Protein AF-A0A7S2NC82-F1 (afdb_monomer_lite)

Sequence (179 aa):
MFLVLAGSVVVGLQHSTEKPPLLTRGSTFGEFAFFGHSISRRATLRAAQHVVVIAIPKSLGQSALEESPEDEDEELQACPRDGADDPMWPFLKDAPGISPVLLQMMAPRIQCKYADMAVKELPEDAIVMLVEGEALLLDDNDEELCVLVVGECWNAEVAIGMPPKPRARLPPPAGWARP

Foldseek 3Di:
DKAWLAAKKFKAFPPDPDRTDIDGHQEDPDVCVLVVVDPDDRIDIDGPDDTFMDDDDSVLLVVLCVVPVVCVVVQVPDPPPPDDDFQFAPSNPVHDDCVRVSVVSSDDDDDDDQQDQDWDWDPQLDKDADGDDKFFKAAPVRHTPDIHDHNDIAQCVSSVVDGGDHTIITDRHDDPPPD

Radius of gyration: 19.13 Å; chains: 1; bounding box: 48×30×55 Å

Secondary structure (DSSP, 8-state):
-EEEEES-EEEEETT--SPPPEE-TT-EE-HHHHTTS-SS--EEEEESSS-EEEE--HHHHHHHHHH-HHHHHHHHH-----S--PPPPGGGTT--TTHHHHHHHHS------TT-----BPPTT--EE--SSEEEEE-TTS-EEEEEETT-EESGGGGGTPPPPSP-BPPP-------

InterPro domains:
  IPR000595 Cyclic nucleotide-binding domain [PS50042] (1-58)
  IPR014710 RmlC-like jelly roll fold [G3DSA:2.60.120.10] (1-80)
  IPR018490 Cyclic nucleotide-binding domain superfamily [SSF51206] (1-72)

Organism: NCBI:txid1333877

pLDDT: mean 78.75, std 13.58, range [42.25, 94.94]

Structure (mmCIF, N/CA/C/O backbone):
data_AF-A0A7S2NC82-F1
#
_entry.id   AF-A0A7S2NC82-F1
#
loop_
_atom_site.group_PDB
_atom_site.id
_atom_site.type_symbol
_atom_site.label_atom_id
_atom_site.label_alt_id
_atom_site.label_comp_id
_atom_site.label_asym_id
_atom_site.label_entity_id
_atom_site.label_seq_id
_atom_site.pdbx_PDB_ins_code
_atom_site.Cartn_x
_atom_site.Cartn_y
_atom_site.Cartn_z
_atom_site.occupancy
_atom_site.B_iso_or_equiv
_atom_site.auth_seq_id
_atom_site.auth_comp_id
_atom_site.auth_asym_id
_atom_site.auth_atom_id
_atom_site.pdbx_PDB_model_num
ATOM 1 N N . MET A 1 1 ? 11.615 2.613 -5.865 1.00 89.44 1 MET A N 1
ATOM 2 C CA . MET A 1 1 ? 11.195 1.255 -6.261 1.00 89.44 1 MET A CA 1
ATOM 3 C C . MET A 1 1 ? 9.764 1.318 -6.774 1.00 89.44 1 MET A C 1
ATOM 5 O O . MET A 1 1 ? 9.049 2.240 -6.402 1.00 89.44 1 MET A O 1
ATOM 9 N N . PHE A 1 2 ? 9.356 0.393 -7.635 1.00 90.19 2 PHE A N 1
ATOM 10 C CA . PHE A 1 2 ? 7.962 0.220 -8.035 1.00 90.19 2 PHE A CA 1
ATOM 11 C C . PHE A 1 2 ? 7.485 -1.167 -7.622 1.00 90.19 2 PHE A C 1
ATOM 13 O O . PHE A 1 2 ? 8.237 -2.125 -7.781 1.00 90.19 2 PHE A O 1
ATOM 20 N N . LEU A 1 3 ? 6.249 -1.265 -7.144 1.00 88.31 3 LEU A N 1
ATOM 21 C CA . LEU A 1 3 ? 5.531 -2.521 -6.943 1.00 88.31 3 LEU A CA 1
ATOM 22 C C . LEU A 1 3 ? 4.314 -2.543 -7.867 1.00 88.31 3 LEU A C 1
ATOM 24 O O . LEU A 1 3 ? 3.533 -1.593 -7.875 1.00 88.31 3 LEU A O 1
ATOM 28 N N . VAL A 1 4 ? 4.131 -3.624 -8.620 1.00 86.81 4 VAL A N 1
ATOM 29 C CA . VAL A 1 4 ? 2.959 -3.813 -9.481 1.00 86.81 4 VAL A CA 1
ATOM 30 C C . VAL A 1 4 ? 1.789 -4.349 -8.659 1.00 86.81 4 VAL A C 1
ATOM 32 O O . VAL A 1 4 ? 1.855 -5.456 -8.133 1.00 86.81 4 VAL A O 1
ATOM 35 N N . LEU A 1 5 ? 0.693 -3.598 -8.585 1.00 81.50 5 LEU A N 1
ATOM 36 C CA . LEU A 1 5 ? -0.525 -4.012 -7.881 1.00 81.50 5 LEU A CA 1
ATOM 37 C C . LEU A 1 5 ? -1.562 -4.645 -8.809 1.00 81.50 5 LEU A C 1
ATOM 39 O O . LEU A 1 5 ? -2.242 -5.594 -8.427 1.00 81.50 5 LEU A O 1
ATOM 43 N N . ALA A 1 6 ? -1.665 -4.147 -10.039 1.00 84.81 6 ALA A N 1
ATOM 44 C CA . ALA A 1 6 ? -2.572 -4.674 -11.052 1.00 84.81 6 ALA A CA 1
ATOM 45 C C . ALA A 1 6 ? -1.991 -4.481 -12.456 1.00 84.81 6 ALA A C 1
ATOM 47 O O . ALA A 1 6 ? -1.224 -3.550 -12.690 1.00 84.81 6 ALA A O 1
ATOM 48 N N . GLY A 1 7 ? -2.382 -5.342 -13.397 1.00 89.88 7 GLY A N 1
ATOM 49 C CA . GLY A 1 7 ? -1.892 -5.314 -14.775 1.00 89.88 7 GLY A CA 1
ATOM 50 C C . GLY A 1 7 ? -0.524 -5.976 -14.947 1.00 89.88 7 GLY A C 1
ATOM 51 O O . GLY A 1 7 ? -0.128 -6.856 -14.180 1.00 89.88 7 GLY A O 1
ATOM 52 N N . SER A 1 8 ? 0.194 -5.580 -15.999 1.00 91.81 8 SER A N 1
ATOM 53 C CA . SER A 1 8 ? 1.522 -6.120 -16.299 1.00 91.81 8 SER A CA 1
ATOM 54 C C . SER A 1 8 ? 2.429 -5.093 -16.964 1.00 91.81 8 SER A C 1
ATOM 56 O O . SER A 1 8 ? 1.983 -4.253 -17.754 1.00 91.81 8 SER A O 1
ATOM 58 N N . VAL A 1 9 ? 3.723 -5.203 -16.684 1.00 94.19 9 VAL A N 1
ATOM 59 C CA . VAL A 1 9 ? 4.756 -4.270 -17.132 1.00 94.19 9 VAL A CA 1
ATOM 60 C C . VAL A 1 9 ? 5.875 -5.041 -17.811 1.00 94.19 9 VAL A C 1
ATOM 62 O O . VAL A 1 9 ? 6.284 -6.097 -17.348 1.00 94.19 9 VAL A O 1
ATOM 65 N N . VAL A 1 10 ? 6.381 -4.518 -18.917 1.00 94.94 10 VAL A N 1
ATOM 66 C CA . VAL A 1 10 ? 7.514 -5.079 -19.649 1.00 94.94 10 VAL A CA 1
ATOM 67 C C . VAL A 1 10 ? 8.777 -4.313 -19.273 1.00 94.94 10 VAL A C 1
ATOM 69 O O . VAL A 1 10 ? 8.789 -3.078 -19.281 1.00 94.94 10 VAL A O 1
ATOM 72 N N . VAL A 1 11 ? 9.852 -5.035 -18.965 1.00 92.44 11 VAL A N 1
ATOM 73 C CA . VAL A 1 11 ? 11.150 -4.445 -18.618 1.00 92.44 11 VAL A CA 1
ATOM 74 C C . VAL A 1 11 ? 12.032 -4.380 -19.860 1.00 92.44 11 VAL A C 1
ATOM 76 O O . VAL A 1 11 ? 12.564 -5.384 -20.323 1.00 92.44 11 VAL A O 1
ATOM 79 N N . GLY A 1 12 ? 12.220 -3.184 -20.407 1.00 88.19 12 GLY A N 1
ATOM 80 C CA . GLY A 1 12 ? 13.169 -2.952 -21.491 1.00 88.19 12 GLY A CA 1
ATOM 81 C C . GLY A 1 12 ? 14.583 -2.752 -20.953 1.00 88.19 12 GLY A C 1
ATOM 82 O O . GLY A 1 12 ? 14.859 -1.722 -20.335 1.00 88.19 12 GLY A O 1
ATOM 83 N N . LEU A 1 13 ? 15.487 -3.695 -21.213 1.00 86.31 13 LEU A N 1
ATOM 84 C CA . LEU A 1 13 ? 16.923 -3.513 -20.989 1.00 86.31 13 LEU A CA 1
ATOM 85 C C . LEU A 1 13 ? 17.526 -2.723 -22.154 1.00 86.31 13 LEU A C 1
ATOM 87 O O . LEU A 1 13 ? 17.257 -3.022 -23.319 1.00 86.31 13 LEU A O 1
ATOM 91 N N . GLN A 1 14 ? 18.342 -1.709 -21.857 1.00 79.06 14 GLN A N 1
ATOM 92 C CA . GLN A 1 14 ? 19.075 -1.005 -22.911 1.00 79.06 14 GLN A CA 1
ATOM 93 C C . GLN A 1 14 ? 20.031 -1.993 -23.596 1.00 79.06 14 GLN A C 1
ATOM 95 O O . GLN A 1 14 ? 20.844 -2.627 -22.931 1.00 79.06 14 GLN A O 1
ATOM 100 N N . HIS A 1 15 ? 19.921 -2.110 -24.922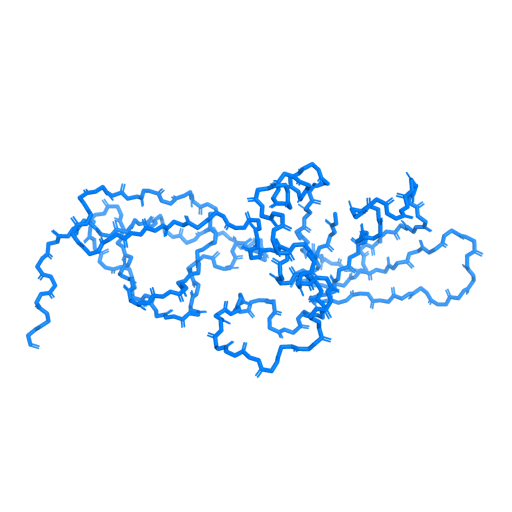 1.00 84.44 15 HIS A N 1
ATOM 101 C CA . HIS A 1 15 ? 20.771 -2.943 -25.787 1.00 84.44 15 HIS A CA 1
ATOM 102 C C . HIS A 1 15 ? 20.585 -4.469 -25.713 1.00 84.44 15 HIS A C 1
ATOM 104 O O . HIS A 1 15 ? 21.370 -5.182 -26.332 1.00 84.44 15 HIS A O 1
ATOM 110 N N . SER A 1 16 ? 19.551 -4.988 -25.039 1.00 85.38 16 SER A N 1
ATOM 111 C CA . SER A 1 16 ? 19.236 -6.423 -25.123 1.00 85.38 16 SER A CA 1
ATOM 112 C C . SER A 1 16 ? 18.309 -6.725 -26.303 1.00 85.38 16 SER A C 1
ATOM 114 O O . SER A 1 16 ? 17.339 -6.005 -26.541 1.00 85.38 16 SER A O 1
ATOM 116 N N . THR A 1 17 ? 18.604 -7.798 -27.036 1.00 86.94 17 THR A N 1
ATOM 117 C CA . THR A 1 17 ? 17.718 -8.385 -28.057 1.00 86.94 17 THR A CA 1
ATOM 118 C C . THR A 1 17 ? 16.843 -9.503 -27.495 1.00 86.94 17 THR A C 1
ATO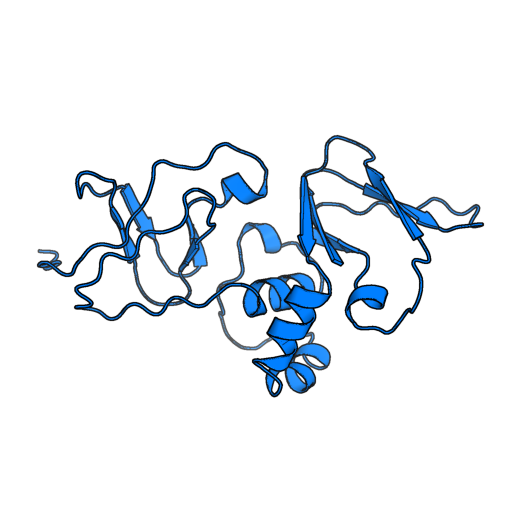M 120 O O . THR A 1 17 ? 16.005 -10.052 -28.211 1.00 86.94 17 THR A O 1
ATOM 123 N N . GLU A 1 18 ? 17.033 -9.860 -26.225 1.00 90.75 18 GLU A N 1
ATOM 124 C CA . GLU A 1 18 ? 16.256 -10.903 -25.573 1.00 90.75 18 GLU A CA 1
ATOM 125 C C . GLU A 1 18 ? 14.812 -10.454 -25.355 1.00 90.75 18 GLU A C 1
ATOM 127 O O . GLU A 1 18 ? 14.504 -9.262 -25.249 1.00 90.75 18 GLU A O 1
ATOM 132 N N . LYS A 1 19 ? 13.906 -11.434 -25.272 1.00 89.56 19 LYS A N 1
ATOM 133 C CA . LYS A 1 19 ? 12.507 -11.161 -24.953 1.00 89.56 19 LYS A CA 1
ATOM 134 C C . LYS A 1 19 ? 12.457 -10.466 -23.585 1.00 89.56 19 LYS A C 1
ATOM 136 O O . LYS A 1 19 ? 12.893 -11.065 -22.602 1.00 89.56 19 LYS A O 1
ATOM 141 N N . PRO A 1 20 ? 11.921 -9.239 -23.499 1.00 90.50 20 PRO A N 1
ATOM 142 C CA . PRO A 1 20 ? 11.931 -8.500 -22.251 1.00 90.50 20 PRO A CA 1
ATOM 143 C C . PRO A 1 20 ? 11.073 -9.223 -21.203 1.00 90.50 20 PRO A C 1
ATOM 145 O O . PRO A 1 20 ? 9.996 -9.730 -21.548 1.00 90.50 20 PRO A O 1
ATOM 148 N N . PRO A 1 21 ? 11.517 -9.284 -19.935 1.00 92.44 21 PRO A N 1
ATOM 149 C CA . PRO A 1 21 ? 10.744 -9.936 -18.895 1.00 92.44 21 PRO A CA 1
ATOM 150 C C . PRO A 1 21 ? 9.423 -9.198 -18.669 1.00 92.44 21 PRO A C 1
ATOM 152 O O . PRO A 1 21 ? 9.350 -7.965 -18.740 1.00 92.44 21 PRO A O 1
ATOM 155 N N . LEU A 1 22 ? 8.375 -9.980 -18.414 1.00 93.38 22 LEU A N 1
ATOM 156 C CA . LEU A 1 22 ? 7.049 -9.497 -18.055 1.00 93.38 22 LEU A CA 1
ATOM 157 C C . LEU A 1 22 ? 6.904 -9.578 -16.537 1.00 93.38 22 LEU A C 1
ATOM 159 O O . LEU A 1 22 ? 6.969 -10.660 -15.963 1.00 93.38 22 LEU A O 1
ATOM 163 N N . LEU A 1 23 ? 6.693 -8.430 -15.912 1.00 93.12 23 LEU A N 1
ATOM 164 C CA . LEU A 1 23 ? 6.370 -8.302 -14.502 1.00 93.12 23 LEU A CA 1
ATOM 165 C C . LEU A 1 23 ? 4.852 -8.243 -14.345 1.00 93.12 23 LEU A C 1
ATOM 167 O O . LEU A 1 23 ? 4.167 -7.519 -15.076 1.00 93.12 23 LEU A O 1
ATOM 171 N N . THR A 1 24 ? 4.329 -9.002 -13.394 1.00 90.88 24 THR A N 1
ATOM 172 C CA . THR A 1 24 ? 2.896 -9.093 -13.081 1.00 90.88 24 THR A CA 1
ATOM 173 C C . THR A 1 24 ? 2.628 -8.582 -11.671 1.00 90.88 24 THR A C 1
ATOM 175 O O . THR A 1 24 ? 3.546 -8.132 -10.987 1.00 90.88 24 THR A O 1
ATOM 178 N N . ARG A 1 25 ? 1.370 -8.644 -11.221 1.00 85.75 25 ARG A N 1
ATOM 179 C CA . ARG A 1 25 ? 0.989 -8.336 -9.836 1.00 85.75 25 ARG A CA 1
ATOM 180 C C . ARG A 1 25 ? 1.959 -8.968 -8.830 1.00 85.75 25 ARG A C 1
ATOM 182 O O . ARG A 1 25 ? 2.344 -10.123 -8.985 1.00 85.75 25 ARG A O 1
ATOM 189 N N . GLY A 1 26 ? 2.358 -8.177 -7.840 1.00 81.12 26 GLY A N 1
ATOM 190 C CA . GLY A 1 26 ? 3.315 -8.539 -6.803 1.00 81.12 26 GLY A CA 1
ATOM 191 C C . GLY A 1 26 ? 4.782 -8.338 -7.190 1.00 81.12 26 GLY A C 1
ATOM 192 O O . GLY A 1 26 ? 5.632 -8.237 -6.314 1.00 81.12 26 GLY A O 1
ATOM 193 N N . SER A 1 27 ? 5.104 -8.231 -8.482 1.00 88.38 27 SER A N 1
ATOM 194 C CA . SER A 1 27 ? 6.487 -8.015 -8.918 1.00 88.38 27 SER A CA 1
ATOM 195 C C . SER A 1 27 ? 6.982 -6.619 -8.544 1.00 88.38 27 SER A C 1
ATOM 197 O O . SER A 1 27 ? 6.257 -5.630 -8.702 1.00 88.38 27 SER A O 1
ATOM 199 N N . THR A 1 28 ? 8.244 -6.525 -8.135 1.00 89.50 28 THR A N 1
ATOM 200 C CA . THR A 1 28 ? 8.938 -5.255 -7.911 1.00 89.50 28 THR A CA 1
ATOM 201 C C . THR A 1 28 ? 9.933 -4.930 -9.012 1.00 89.50 28 THR A C 1
ATOM 203 O O . THR A 1 28 ? 10.317 -5.775 -9.820 1.00 89.50 28 THR A O 1
ATOM 206 N N . PHE A 1 29 ? 10.322 -3.658 -9.072 1.00 90.88 29 PHE A N 1
ATOM 207 C CA . PHE A 1 29 ? 11.374 -3.185 -9.957 1.00 90.88 29 PHE A CA 1
ATOM 208 C C . PHE A 1 29 ? 12.085 -1.949 -9.398 1.00 90.88 29 PHE A C 1
ATOM 210 O O . PHE A 1 29 ? 11.468 -1.017 -8.866 1.00 90.88 29 PHE A O 1
ATOM 217 N N . GLY A 1 30 ? 13.394 -1.878 -9.627 1.00 89.19 30 GLY A N 1
ATOM 218 C CA . GLY A 1 30 ? 14.228 -0.734 -9.262 1.00 89.19 30 GLY A CA 1
ATOM 219 C C . GLY A 1 30 ? 14.748 -0.788 -7.824 1.00 89.19 30 GLY A C 1
ATOM 220 O O . GLY A 1 30 ? 15.220 0.228 -7.318 1.00 89.19 30 GLY A O 1
ATOM 221 N N . GLU A 1 31 ? 14.676 -1.954 -7.193 1.00 86.88 31 GLU A N 1
ATOM 222 C CA . GLU A 1 31 ? 15.236 -2.307 -5.892 1.00 86.88 31 GLU A CA 1
ATOM 223 C C . GLU A 1 31 ? 16.748 -2.037 -5.830 1.00 86.88 31 GLU A C 1
ATOM 225 O O . GLU A 1 31 ? 17.206 -1.355 -4.921 1.00 86.88 31 GLU A O 1
ATOM 230 N N . PHE A 1 32 ? 17.522 -2.399 -6.862 1.00 84.25 32 PHE A N 1
ATOM 231 C CA . PHE A 1 32 ? 18.967 -2.123 -6.892 1.00 84.25 32 PHE A CA 1
ATOM 232 C C . PHE A 1 32 ? 19.307 -0.629 -6.823 1.00 84.25 32 PHE A C 1
ATOM 234 O O . PHE A 1 32 ? 20.285 -0.234 -6.194 1.00 84.25 32 PHE A O 1
ATOM 241 N N . ALA A 1 33 ? 18.525 0.225 -7.488 1.00 86.06 33 ALA A N 1
ATOM 242 C CA . ALA A 1 33 ? 18.742 1.672 -7.428 1.00 86.06 33 ALA A CA 1
ATOM 243 C C . ALA A 1 33 ? 18.269 2.253 -6.085 1.00 86.06 33 ALA A C 1
ATOM 245 O O . ALA A 1 33 ? 18.874 3.185 -5.546 1.00 86.06 33 ALA A O 1
ATOM 246 N N . PHE A 1 34 ? 17.186 1.687 -5.552 1.00 85.44 34 PHE A N 1
ATOM 247 C CA . PHE A 1 34 ? 16.608 2.052 -4.268 1.00 85.44 34 PHE A CA 1
ATOM 248 C C . PHE A 1 34 ? 17.589 1.784 -3.117 1.00 85.44 34 PHE A C 1
ATOM 250 O O . PHE A 1 34 ? 17.949 2.733 -2.430 1.00 85.44 34 PHE A O 1
ATOM 257 N N . PHE A 1 35 ? 18.156 0.578 -3.031 1.00 82.56 35 PHE A N 1
ATOM 258 C CA . PHE A 1 35 ? 19.179 0.195 -2.045 1.00 82.56 35 PHE A CA 1
ATOM 259 C C . PHE A 1 35 ? 20.594 0.719 -2.354 1.00 82.56 35 PHE A C 1
ATOM 261 O O . PHE A 1 35 ? 21.562 0.383 -1.686 1.00 82.56 35 PHE A O 1
ATOM 268 N N . GLY A 1 36 ? 20.762 1.548 -3.390 1.00 84.31 36 GLY A N 1
ATOM 269 C CA . GLY A 1 36 ? 22.057 2.167 -3.702 1.00 84.31 36 GLY A CA 1
ATOM 270 C C . GLY A 1 36 ? 23.096 1.250 -4.360 1.00 84.31 36 GLY A C 1
ATOM 271 O O . GLY A 1 36 ? 24.185 1.720 -4.675 1.00 84.31 36 GLY A O 1
ATOM 272 N N . HIS A 1 37 ? 22.761 -0.003 -4.676 1.00 83.50 37 HIS A N 1
ATOM 273 C CA . HIS A 1 37 ? 23.620 -0.911 -5.449 1.00 83.50 37 HIS A CA 1
ATOM 274 C C . HIS A 1 37 ? 23.834 -0.472 -6.909 1.00 83.50 37 HIS A C 1
ATOM 276 O O . HIS A 1 37 ? 24.741 -0.961 -7.582 1.00 83.50 37 HIS A O 1
ATOM 282 N N . SER A 1 38 ? 23.007 0.444 -7.429 1.00 86.50 38 SER A N 1
ATOM 283 C CA . SER A 1 38 ? 23.197 1.049 -8.750 1.00 86.50 38 SER A CA 1
ATOM 284 C C . SER A 1 38 ? 23.033 2.566 -8.715 1.00 86.50 38 SER A C 1
ATOM 286 O O . SER A 1 38 ? 22.034 3.086 -8.223 1.00 86.50 38 SER A O 1
ATOM 288 N N . ILE A 1 39 ? 23.994 3.269 -9.320 1.00 83.50 39 ILE A N 1
ATOM 289 C CA . ILE A 1 39 ? 24.008 4.737 -9.449 1.00 83.50 39 ILE A CA 1
ATOM 290 C C . ILE A 1 39 ? 23.055 5.202 -10.566 1.00 83.50 39 ILE A C 1
ATOM 292 O O . ILE A 1 39 ? 22.513 6.304 -10.515 1.00 83.50 39 ILE A O 1
ATOM 296 N N . SER A 1 40 ? 22.819 4.360 -11.579 1.00 86.19 40 SER A N 1
ATOM 297 C CA . SER A 1 40 ? 21.978 4.676 -12.737 1.00 86.19 40 SER A CA 1
ATOM 298 C C . SER A 1 40 ? 20.932 3.593 -13.020 1.00 86.19 40 SER A C 1
ATOM 300 O O . SER A 1 40 ? 21.055 2.437 -12.601 1.00 86.19 40 SER A O 1
ATOM 302 N N . ARG A 1 41 ? 19.864 3.969 -13.735 1.00 84.38 41 ARG A N 1
ATOM 303 C CA . ARG A 1 41 ? 18.822 3.035 -14.190 1.00 84.38 41 ARG A CA 1
ATOM 304 C C . ARG A 1 41 ? 19.367 2.205 -15.354 1.00 84.38 41 ARG A C 1
ATOM 306 O O . ARG A 1 41 ? 19.760 2.772 -16.365 1.00 84.38 41 ARG A O 1
ATOM 313 N N . ARG A 1 42 ? 19.345 0.874 -15.229 1.00 85.38 42 ARG A N 1
ATOM 314 C CA . ARG A 1 42 ? 19.785 -0.061 -16.289 1.00 85.38 42 ARG A CA 1
ATOM 315 C C . ARG A 1 42 ? 18.648 -0.573 -17.179 1.00 85.38 42 ARG A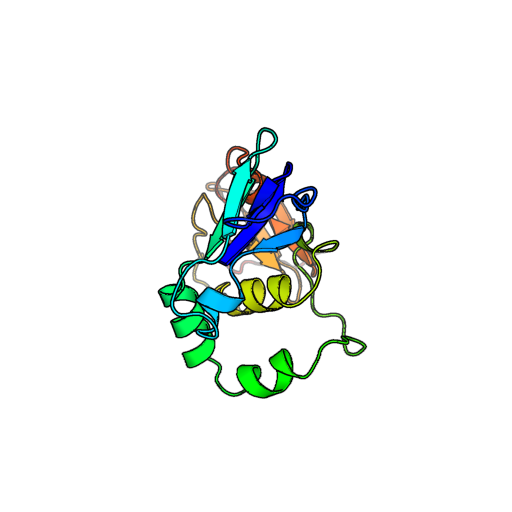 C 1
ATOM 317 O O . ARG A 1 42 ? 18.890 -1.201 -18.205 1.00 85.38 42 ARG A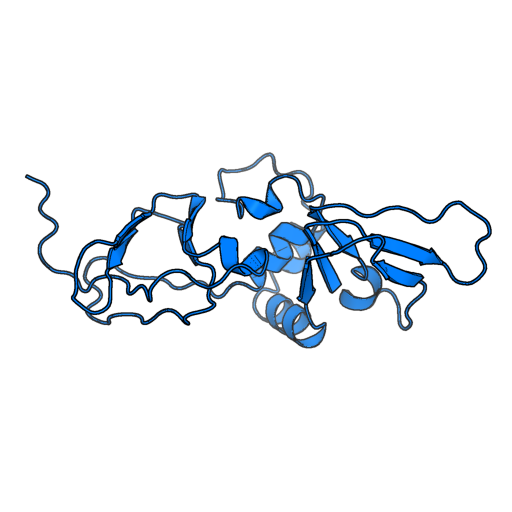 O 1
ATOM 324 N N . ALA A 1 43 ? 17.407 -0.304 -16.785 1.00 90.50 43 ALA A N 1
ATOM 325 C CA . ALA A 1 43 ? 16.214 -0.758 -17.478 1.00 90.50 43 ALA A CA 1
ATOM 326 C C . ALA A 1 43 ? 15.100 0.295 -17.430 1.00 90.50 43 ALA A C 1
ATOM 328 O O . ALA A 1 43 ? 15.063 1.152 -16.544 1.00 90.50 43 ALA A O 1
ATOM 329 N N . THR A 1 44 ? 14.188 0.215 -18.398 1.00 90.31 44 THR A N 1
ATOM 330 C CA . THR A 1 44 ? 12.984 1.045 -18.507 1.00 90.31 44 THR A CA 1
ATOM 331 C C . THR A 1 44 ? 11.750 0.169 -18.358 1.00 90.31 44 THR A C 1
ATOM 333 O O . THR A 1 44 ? 11.588 -0.792 -19.106 1.00 90.31 44 THR A O 1
ATOM 336 N N . LEU A 1 45 ? 10.852 0.521 -17.442 1.00 92.19 45 LEU A N 1
ATOM 337 C CA . LEU A 1 45 ? 9.532 -0.099 -17.367 1.00 92.19 45 LEU A CA 1
ATOM 338 C C . LEU A 1 45 ? 8.596 0.502 -18.413 1.00 92.19 45 LEU A C 1
ATOM 340 O O . LEU A 1 45 ? 8.520 1.722 -18.559 1.00 92.19 45 LEU A O 1
ATOM 344 N N . ARG A 1 46 ? 7.858 -0.355 -19.116 1.00 92.75 46 ARG A N 1
ATOM 345 C CA . ARG A 1 46 ? 6.786 0.040 -20.033 1.00 92.75 46 ARG A CA 1
ATOM 346 C C . ARG A 1 46 ? 5.525 -0.732 -19.692 1.00 92.75 46 ARG A C 1
ATOM 348 O O . ARG A 1 46 ? 5.554 -1.957 -19.638 1.00 92.75 46 ARG A O 1
ATOM 355 N N . ALA A 1 47 ? 4.423 -0.027 -19.470 1.00 93.06 47 ALA A N 1
ATOM 356 C CA . ALA A 1 47 ? 3.132 -0.666 -19.256 1.00 93.06 47 ALA A CA 1
ATOM 357 C C . ALA A 1 47 ? 2.758 -1.499 -20.497 1.00 93.06 47 ALA A C 1
ATOM 359 O O . ALA A 1 47 ? 2.768 -0.976 -21.611 1.00 93.06 47 ALA A O 1
ATOM 360 N N . ALA A 1 48 ? 2.475 -2.792 -20.313 1.00 90.94 48 ALA A N 1
ATOM 361 C CA . ALA A 1 48 ? 2.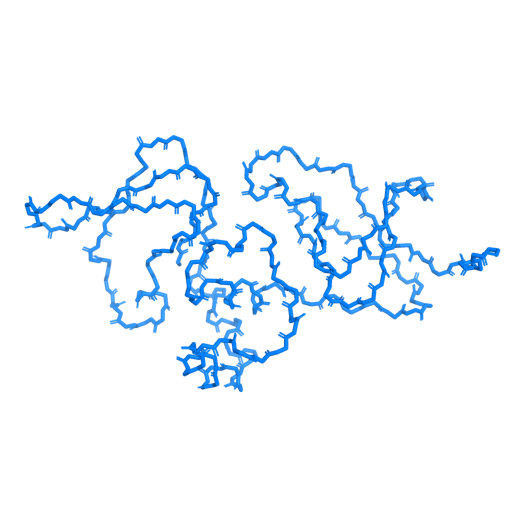017 -3.662 -21.404 1.00 90.94 48 ALA A CA 1
ATOM 362 C C . ALA A 1 48 ? 0.505 -3.510 -21.643 1.00 90.94 48 ALA A C 1
ATOM 364 O O . ALA A 1 48 ? 0.008 -3.730 -22.742 1.00 90.94 48 ALA A O 1
ATOM 365 N N . GLN A 1 49 ? -0.208 -3.143 -20.580 1.00 90.69 49 GLN A N 1
ATOM 366 C CA . GLN A 1 49 ? -1.644 -2.899 -20.500 1.00 90.69 49 GLN A CA 1
ATOM 367 C C . GLN A 1 49 ? -1.899 -1.829 -19.427 1.00 90.69 49 GLN A C 1
ATOM 369 O O . GLN A 1 49 ? -0.944 -1.280 -18.872 1.00 90.69 49 GLN A O 1
ATOM 374 N N . HIS A 1 50 ? -3.163 -1.546 -19.104 1.00 89.38 50 HIS A N 1
ATOM 375 C CA . HIS A 1 50 ? -3.487 -0.722 -17.939 1.00 89.38 50 HIS A CA 1
ATOM 376 C C . HIS A 1 50 ? -2.861 -1.339 -16.677 1.00 89.38 50 HIS A C 1
ATOM 378 O O . HIS A 1 50 ? -3.041 -2.528 -16.411 1.00 89.38 50 HIS A O 1
ATOM 384 N N . VAL A 1 51 ? -2.077 -0.549 -15.945 1.00 90.50 51 VAL A N 1
ATOM 385 C CA . VAL A 1 51 ? -1.297 -1.006 -14.792 1.00 90.50 51 VAL A CA 1
ATOM 386 C C . VAL A 1 51 ? -1.497 -0.046 -13.631 1.00 90.50 51 VAL A C 1
ATOM 388 O O . VAL A 1 51 ? -1.501 1.169 -13.824 1.00 90.50 51 VAL A O 1
ATOM 391 N N . VAL A 1 52 ? -1.608 -0.604 -12.431 1.00 85.69 52 VAL A N 1
ATOM 392 C CA . VAL A 1 52 ? -1.553 0.147 -11.178 1.00 85.69 52 VAL A CA 1
ATOM 393 C C . VAL A 1 52 ? -0.277 -0.245 -10.451 1.00 85.69 52 VAL A C 1
ATOM 395 O O . VAL A 1 52 ? 0.010 -1.435 -10.288 1.00 85.69 52 VAL A O 1
ATOM 398 N N . VAL A 1 53 ? 0.512 0.752 -10.056 1.00 89.06 53 VAL A N 1
ATOM 399 C CA . VAL A 1 53 ? 1.787 0.557 -9.362 1.00 89.06 53 VAL A CA 1
ATOM 400 C C . VAL A 1 53 ? 1.869 1.458 -8.137 1.00 89.06 53 VAL A C 1
ATOM 402 O O . VAL A 1 53 ? 1.421 2.601 -8.189 1.00 89.06 53 VAL A O 1
ATOM 405 N N . ILE A 1 54 ? 2.512 0.980 -7.073 1.00 86.62 54 ILE A N 1
ATOM 406 C CA . ILE A 1 54 ? 2.990 1.849 -5.993 1.00 86.62 54 ILE A CA 1
ATOM 407 C C . ILE A 1 54 ? 4.396 2.297 -6.361 1.00 86.62 54 ILE A C 1
ATOM 409 O O . ILE A 1 54 ? 5.289 1.471 -6.565 1.00 86.62 54 ILE A O 1
ATOM 413 N N . ALA A 1 55 ? 4.596 3.609 -6.438 1.00 88.81 55 ALA A N 1
ATOM 414 C CA . ALA A 1 55 ? 5.919 4.198 -6.529 1.00 88.81 55 ALA A CA 1
ATOM 415 C C . ALA A 1 55 ? 6.412 4.528 -5.119 1.00 88.81 55 ALA A C 1
ATOM 417 O O . ALA A 1 55 ? 5.827 5.355 -4.430 1.00 88.81 55 ALA A O 1
ATOM 418 N N . ILE A 1 56 ? 7.510 3.900 -4.715 1.00 85.56 56 ILE A N 1
ATOM 419 C CA . ILE A 1 56 ? 8.179 4.155 -3.443 1.00 85.56 56 ILE A CA 1
ATOM 420 C C . ILE A 1 56 ? 9.406 5.037 -3.718 1.00 85.56 56 ILE A C 1
ATOM 422 O O . ILE A 1 56 ? 10.373 4.557 -4.338 1.00 85.56 56 ILE A O 1
ATOM 426 N N . PRO A 1 57 ? 9.397 6.322 -3.314 1.00 87.75 57 PRO A N 1
ATOM 427 C CA . PRO A 1 57 ? 10.556 7.198 -3.441 1.00 87.75 57 PRO A CA 1
ATOM 428 C C . PRO A 1 57 ? 11.743 6.666 -2.637 1.00 87.75 57 PRO A C 1
ATOM 430 O O . PRO A 1 57 ? 11.573 6.152 -1.536 1.00 87.75 57 PRO A O 1
ATOM 433 N N . LYS A 1 58 ? 12.962 6.821 -3.171 1.00 84.69 58 LYS A N 1
ATOM 434 C CA . LYS A 1 58 ? 14.184 6.383 -2.478 1.00 84.69 58 LYS A CA 1
ATOM 435 C C . LYS A 1 58 ? 14.350 7.071 -1.123 1.00 84.69 58 LYS A C 1
ATOM 437 O O . LYS A 1 58 ? 14.663 6.393 -0.160 1.00 84.69 58 LYS A O 1
ATOM 442 N N . SER A 1 59 ? 14.098 8.378 -1.055 1.00 85.69 59 SER A N 1
ATOM 443 C CA . SER A 1 59 ? 14.198 9.147 0.189 1.00 85.69 59 SER A CA 1
ATOM 444 C C . SER A 1 59 ? 13.293 8.590 1.285 1.00 85.69 59 SER A C 1
ATOM 446 O O . SER A 1 59 ? 13.754 8.391 2.394 1.00 85.69 59 SER A O 1
ATOM 448 N N . LEU A 1 60 ? 12.036 8.278 0.952 1.00 83.31 60 LEU A N 1
ATOM 449 C CA . LEU A 1 60 ? 11.071 7.734 1.907 1.00 83.31 60 LEU A CA 1
ATOM 450 C C . LEU A 1 60 ? 11.509 6.363 2.434 1.00 83.31 60 LEU A C 1
ATOM 452 O O . LEU A 1 60 ? 11.445 6.105 3.626 1.00 83.31 60 LEU A O 1
ATOM 456 N N . GLY A 1 61 ? 11.994 5.508 1.536 1.00 80.50 61 GLY A N 1
ATOM 457 C CA . GLY A 1 61 ? 12.530 4.208 1.908 1.00 80.50 61 GLY A CA 1
ATOM 458 C C . GLY A 1 61 ? 13.782 4.270 2.771 1.00 80.50 61 GLY A C 1
ATOM 459 O O . GLY A 1 61 ? 13.897 3.516 3.722 1.00 80.50 61 GLY A O 1
ATOM 460 N N . GLN A 1 62 ? 14.708 5.174 2.448 1.00 83.12 62 GLN A N 1
ATOM 461 C CA . GLN A 1 62 ? 15.922 5.372 3.239 1.00 83.12 62 GLN A CA 1
ATOM 462 C C . GLN A 1 62 ? 15.597 5.895 4.637 1.00 83.12 62 GLN A C 1
ATOM 464 O O . GLN A 1 62 ? 16.125 5.358 5.597 1.00 83.12 62 GLN A O 1
ATOM 469 N N . SER A 1 63 ? 14.682 6.862 4.765 1.00 80.81 63 SER A N 1
ATOM 470 C CA . SER A 1 63 ? 14.234 7.327 6.082 1.00 80.81 63 SER A CA 1
ATOM 471 C C . SER A 1 63 ? 13.593 6.205 6.903 1.00 80.81 63 SER A C 1
ATOM 473 O O . SER A 1 63 ? 13.878 6.097 8.087 1.00 80.81 63 SER A O 1
ATOM 475 N N . ALA A 1 64 ? 12.796 5.331 6.278 1.00 80.00 64 ALA A N 1
ATOM 476 C CA . ALA A 1 64 ? 12.210 4.182 6.971 1.00 80.00 64 ALA A CA 1
ATOM 477 C C . ALA A 1 64 ? 13.267 3.163 7.447 1.00 80.00 64 ALA A C 1
ATOM 479 O O . ALA A 1 64 ? 13.130 2.611 8.531 1.00 80.00 64 ALA A O 1
ATOM 480 N N . LEU A 1 65 ? 14.328 2.932 6.664 1.00 77.38 65 LEU A N 1
ATOM 481 C CA . LEU A 1 65 ? 15.445 2.062 7.064 1.00 77.38 65 LEU A CA 1
ATOM 482 C C . LEU A 1 65 ? 16.282 2.690 8.193 1.00 77.38 65 LEU A C 1
ATOM 484 O O . LEU A 1 65 ? 16.680 2.002 9.124 1.00 77.38 65 LEU A O 1
ATOM 488 N N . GLU A 1 66 ? 16.504 4.007 8.149 1.00 83.19 66 GLU A N 1
ATOM 489 C CA . GLU A 1 66 ? 17.238 4.745 9.187 1.00 83.19 66 GLU A CA 1
ATOM 490 C C . GLU A 1 66 ? 16.510 4.758 10.544 1.00 83.19 66 GLU A C 1
ATOM 492 O O . GLU A 1 66 ? 17.163 4.812 11.587 1.00 83.19 66 GLU A O 1
ATOM 497 N N . GLU A 1 67 ? 15.174 4.709 10.549 1.00 79.75 67 GLU A N 1
ATOM 498 C CA . GLU A 1 67 ? 14.354 4.640 11.769 1.00 79.75 67 GLU A CA 1
ATOM 499 C C . GLU A 1 67 ? 14.390 3.256 12.445 1.00 79.75 67 GLU A C 1
ATOM 501 O O . GLU A 1 67 ? 14.152 3.166 13.651 1.00 79.75 67 GLU A O 1
ATOM 506 N N . SER A 1 68 ? 14.752 2.212 11.695 1.00 74.94 68 SER A N 1
ATOM 507 C CA . SER A 1 68 ? 14.815 0.815 12.140 1.00 74.94 68 SER A CA 1
ATOM 508 C C . SER A 1 68 ? 16.131 0.140 11.704 1.00 74.94 68 SER A C 1
ATOM 510 O O . SER A 1 68 ? 16.121 -0.790 10.896 1.00 74.94 68 SER A O 1
ATOM 512 N N . PRO A 1 69 ? 17.293 0.559 12.239 1.00 68.81 69 PRO A N 1
ATOM 513 C CA . PRO A 1 69 ? 18.590 0.003 11.836 1.00 68.81 69 PRO A CA 1
ATOM 514 C C . PRO A 1 69 ? 18.770 -1.468 12.243 1.00 68.81 69 PRO A C 1
ATOM 516 O O . PRO A 1 69 ? 19.604 -2.171 11.684 1.00 68.81 69 PRO A O 1
ATOM 519 N N . GLU A 1 70 ? 18.000 -1.935 13.227 1.00 69.06 70 GLU A N 1
ATOM 520 C CA . GLU A 1 70 ? 18.029 -3.315 13.730 1.00 69.06 70 GLU A CA 1
ATOM 521 C C . GLU A 1 70 ? 17.396 -4.294 12.722 1.00 69.06 70 GLU A C 1
ATOM 523 O O . GLU A 1 70 ? 17.826 -5.441 12.616 1.00 69.06 70 GLU A O 1
ATOM 528 N N . ASP A 1 71 ? 16.448 -3.801 11.917 1.00 60.88 71 ASP A N 1
ATOM 529 C CA . ASP A 1 71 ? 15.739 -4.576 10.897 1.00 60.88 71 ASP A CA 1
ATOM 530 C C . ASP A 1 71 ? 16.568 -4.712 9.599 1.00 60.88 71 ASP A C 1
ATOM 532 O O . ASP A 1 71 ? 16.380 -5.663 8.839 1.00 60.88 71 ASP A O 1
ATOM 536 N N . GLU A 1 72 ? 17.536 -3.814 9.344 1.00 59.97 72 GLU A N 1
ATOM 537 C CA . GLU A 1 72 ? 18.372 -3.855 8.129 1.00 59.97 72 GLU A CA 1
ATOM 538 C C . GLU A 1 72 ? 19.177 -5.160 8.015 1.00 59.97 72 GLU A C 1
ATOM 540 O O . GLU A 1 72 ? 19.193 -5.777 6.948 1.00 59.97 72 GLU A O 1
ATOM 545 N N . ASP A 1 73 ? 19.830 -5.602 9.092 1.00 59.31 73 ASP A N 1
ATOM 546 C CA . ASP A 1 73 ? 20.704 -6.781 9.057 1.00 59.31 73 ASP A CA 1
ATOM 547 C C . ASP A 1 73 ? 19.931 -8.104 9.191 1.00 59.31 73 ASP A C 1
ATOM 549 O O . ASP A 1 73 ? 20.304 -9.097 8.555 1.00 59.31 73 ASP A O 1
ATOM 553 N N . GLU A 1 74 ? 18.843 -8.137 9.970 1.00 57.53 74 GLU A N 1
ATOM 554 C CA . GLU A 1 74 ? 18.021 -9.341 10.134 1.00 57.53 74 GLU A CA 1
ATOM 555 C C . GLU A 1 74 ? 17.116 -9.588 8.919 1.00 57.53 74 GLU A C 1
ATOM 557 O O . GLU A 1 74 ? 17.071 -10.714 8.423 1.00 57.53 74 GLU A O 1
ATOM 562 N N . GLU A 1 75 ? 16.456 -8.572 8.354 1.00 55.25 75 GLU A N 1
ATOM 563 C CA . GLU A 1 75 ? 15.477 -8.783 7.278 1.00 55.25 75 GLU A CA 1
ATOM 564 C C . GLU A 1 75 ? 16.105 -8.915 5.881 1.00 55.25 75 GLU A C 1
ATOM 566 O O . GLU A 1 75 ? 15.568 -9.637 5.033 1.00 55.25 75 GLU A O 1
ATOM 571 N N . LEU A 1 76 ? 17.270 -8.297 5.621 1.00 56.16 76 LEU A N 1
ATOM 572 C CA . LEU A 1 76 ? 18.018 -8.526 4.372 1.00 56.16 76 LEU A CA 1
ATOM 573 C C . LEU A 1 76 ? 18.627 -9.936 4.311 1.00 56.16 76 LEU A C 1
ATOM 575 O O . LEU A 1 76 ? 18.842 -10.460 3.213 1.00 56.16 76 LEU A O 1
ATOM 579 N N . GLN A 1 77 ? 18.898 -10.558 5.465 1.00 53.28 77 GLN A N 1
ATOM 580 C CA . GLN A 1 77 ? 19.438 -11.919 5.556 1.00 53.28 77 GLN A CA 1
ATOM 581 C C . GLN A 1 77 ? 18.349 -12.989 5.765 1.00 53.28 77 GLN A C 1
ATOM 583 O O . GLN A 1 77 ? 18.533 -14.133 5.337 1.00 53.28 77 GLN A O 1
ATOM 588 N N . ALA A 1 78 ? 17.194 -12.639 6.341 1.00 47.31 78 ALA A N 1
ATOM 589 C CA . ALA A 1 78 ? 16.071 -13.540 6.592 1.00 47.31 78 ALA A CA 1
ATOM 590 C C . ALA A 1 78 ? 15.031 -13.538 5.455 1.00 47.31 78 ALA A C 1
ATOM 592 O O . ALA A 1 78 ? 13.906 -13.061 5.579 1.00 47.31 78 ALA A O 1
ATOM 593 N N . CYS A 1 79 ? 15.366 -14.169 4.333 1.00 47.56 79 CYS A N 1
ATOM 594 C CA . CYS A 1 79 ? 14.353 -14.782 3.466 1.00 47.56 79 CYS A CA 1
ATOM 595 C C . CYS A 1 79 ? 14.614 -16.293 3.441 1.00 47.56 79 CYS A C 1
ATOM 597 O O . CYS A 1 79 ? 15.325 -16.781 2.559 1.00 47.56 79 CYS A O 1
ATOM 599 N N . PRO A 1 80 ? 14.134 -17.020 4.469 1.00 43.41 80 PRO A N 1
ATOM 600 C CA . PRO A 1 80 ? 12.768 -17.557 4.448 1.00 43.41 80 PRO A CA 1
ATOM 601 C C . PRO A 1 80 ? 12.005 -17.367 5.779 1.00 43.41 80 PRO A C 1
ATOM 603 O O . PRO A 1 80 ? 12.491 -17.736 6.847 1.00 43.41 80 PRO A O 1
ATOM 606 N N . ARG A 1 81 ? 10.775 -16.836 5.712 1.00 49.62 81 ARG A N 1
ATOM 607 C CA . ARG A 1 81 ? 9.859 -16.721 6.862 1.00 49.62 81 ARG A CA 1
ATOM 608 C C . ARG A 1 81 ? 9.238 -18.085 7.191 1.00 49.62 81 ARG A C 1
ATOM 610 O O . ARG A 1 81 ? 8.191 -18.422 6.654 1.00 49.62 81 ARG A O 1
ATOM 617 N N . ASP A 1 82 ? 9.879 -18.832 8.085 1.00 45.75 82 ASP A N 1
ATOM 618 C CA . ASP A 1 82 ? 9.281 -19.984 8.789 1.00 45.75 82 ASP A CA 1
ATOM 619 C C . ASP A 1 82 ? 8.898 -19.639 10.249 1.00 45.75 82 ASP A C 1
ATOM 621 O O . ASP A 1 82 ? 8.598 -20.519 11.055 1.00 45.75 82 ASP A O 1
ATOM 625 N N . GLY A 1 83 ? 8.889 -18.352 10.616 1.00 50.19 83 GLY A N 1
ATOM 626 C CA . GLY A 1 83 ? 8.606 -17.892 11.976 1.00 50.19 83 GLY A CA 1
ATOM 627 C C . GLY A 1 83 ? 7.496 -16.844 12.045 1.00 50.19 83 GLY A C 1
ATOM 628 O O . GLY A 1 83 ? 7.716 -15.715 11.628 1.00 50.19 83 GLY A O 1
ATOM 629 N N . ALA A 1 84 ? 6.376 -17.245 12.654 1.00 52.16 84 ALA A N 1
ATOM 630 C CA . ALA A 1 84 ? 5.282 -16.453 13.235 1.00 52.16 84 ALA A CA 1
ATOM 631 C C . ALA A 1 84 ? 4.338 -15.671 12.292 1.00 52.16 84 ALA A C 1
ATOM 633 O O . ALA A 1 84 ? 4.739 -15.051 11.312 1.00 52.16 84 ALA A O 1
ATOM 634 N N . ASP A 1 85 ? 3.048 -15.744 12.634 1.00 69.88 85 ASP A N 1
ATOM 635 C CA . ASP A 1 85 ? 1.855 -15.315 11.891 1.00 69.88 85 ASP A CA 1
ATOM 636 C C . ASP A 1 85 ? 1.696 -13.787 11.769 1.00 69.88 85 ASP A C 1
ATOM 638 O O . ASP A 1 85 ? 0.629 -13.240 12.058 1.00 69.88 85 ASP A O 1
ATOM 642 N N . ASP A 1 86 ? 2.738 -13.070 11.352 1.00 70.38 86 ASP A N 1
ATOM 643 C CA . ASP A 1 86 ? 2.604 -11.634 11.131 1.00 70.38 86 ASP A CA 1
ATOM 644 C C . ASP A 1 86 ? 1.639 -11.374 9.962 1.00 70.38 86 ASP A C 1
ATOM 646 O O . ASP A 1 86 ? 1.841 -11.889 8.851 1.00 70.38 86 ASP A O 1
ATOM 650 N N . PRO A 1 87 ? 0.577 -10.575 10.176 1.00 77.12 87 PRO A N 1
ATOM 651 C CA . PRO A 1 87 ? -0.409 -10.313 9.146 1.00 77.12 87 PRO A CA 1
ATOM 652 C C . PRO A 1 87 ? 0.252 -9.616 7.959 1.00 77.12 87 PRO A C 1
ATOM 654 O O . PRO A 1 87 ? 0.854 -8.548 8.073 1.00 77.12 87 PRO A O 1
ATOM 657 N N . MET A 1 88 ? 0.129 -10.244 6.794 1.00 81.44 88 MET A N 1
ATOM 658 C CA . MET A 1 88 ? 0.624 -9.719 5.531 1.00 81.44 88 MET A CA 1
ATOM 659 C C . MET A 1 88 ? -0.504 -9.003 4.799 1.00 81.44 88 MET A C 1
ATOM 661 O O . MET A 1 88 ? -1.612 -9.532 4.695 1.00 81.44 88 MET A O 1
ATOM 665 N N . TRP A 1 89 ? -0.194 -7.844 4.212 1.00 81.25 89 TRP A N 1
ATOM 666 C CA . TRP A 1 89 ? -1.122 -7.112 3.352 1.00 81.25 89 TRP A CA 1
ATOM 667 C C . TRP A 1 89 ? -1.753 -8.064 2.321 1.00 81.25 89 TRP A C 1
ATOM 669 O O . TRP A 1 89 ? -1.023 -8.634 1.501 1.00 81.25 89 TRP A O 1
ATOM 679 N N . PRO A 1 90 ? -3.088 -8.238 2.295 1.00 80.44 90 PRO A N 1
ATOM 680 C CA . PRO A 1 90 ? -3.747 -9.240 1.459 1.00 80.44 90 PRO A CA 1
ATOM 681 C C . PRO A 1 90 ? -3.415 -9.098 -0.026 1.00 80.44 90 PRO A C 1
ATOM 683 O O . PRO A 1 90 ? -3.318 -10.085 -0.754 1.00 80.44 90 PRO A O 1
ATOM 686 N N . PHE A 1 91 ? -3.188 -7.866 -0.493 1.00 75.69 91 PHE A N 1
ATOM 687 C CA . PHE A 1 91 ? -2.830 -7.605 -1.884 1.00 75.69 91 PHE A CA 1
ATOM 688 C C . PHE A 1 91 ? -1.373 -7.937 -2.239 1.00 75.69 91 PHE A C 1
ATOM 690 O O . PHE A 1 91 ? -1.050 -7.945 -3.429 1.00 75.69 91 PHE A O 1
ATOM 697 N N . LEU A 1 92 ? -0.539 -8.249 -1.242 1.00 76.25 92 LEU A N 1
ATOM 698 C CA . LEU A 1 92 ? 0.857 -8.668 -1.369 1.00 76.25 92 LEU A CA 1
ATOM 699 C C . LEU A 1 92 ? 1.068 -10.166 -1.148 1.00 76.25 92 LEU A C 1
ATOM 701 O O . LEU A 1 92 ? 2.203 -10.614 -1.239 1.00 76.25 92 LEU A O 1
ATOM 705 N N . LYS A 1 93 ? 0.014 -10.947 -0.880 1.00 76.62 93 LYS A N 1
ATOM 706 C CA . LYS A 1 93 ? 0.149 -12.377 -0.559 1.00 76.62 93 LYS A CA 1
ATOM 707 C C . LYS A 1 93 ? 0.925 -13.178 -1.610 1.00 76.62 93 LYS A C 1
ATOM 709 O O . LYS A 1 93 ? 1.646 -14.106 -1.266 1.00 76.62 93 LYS A O 1
ATOM 714 N N . ASP A 1 94 ? 0.806 -12.771 -2.870 1.00 71.44 94 ASP A N 1
ATOM 715 C CA . ASP A 1 94 ? 1.478 -13.401 -4.008 1.00 71.44 94 ASP A CA 1
ATOM 716 C C . ASP A 1 94 ? 2.713 -12.606 -4.486 1.00 71.44 94 ASP A C 1
ATOM 718 O O . ASP A 1 94 ? 3.271 -12.894 -5.546 1.00 71.44 94 ASP A O 1
ATOM 722 N N . ALA A 1 95 ? 3.125 -11.565 -3.752 1.00 66.31 95 ALA A N 1
ATOM 723 C CA . ALA A 1 95 ? 4.262 -10.723 -4.105 1.00 66.31 95 ALA A CA 1
ATOM 724 C C . ALA A 1 95 ? 5.584 -11.378 -3.672 1.00 66.31 95 ALA A C 1
ATOM 726 O O . ALA A 1 95 ? 5.779 -11.625 -2.482 1.00 66.31 95 ALA A O 1
ATOM 727 N N . PRO A 1 96 ? 6.521 -11.653 -4.596 1.00 60.41 96 PRO A N 1
ATOM 728 C CA . PRO A 1 96 ? 7.807 -12.232 -4.228 1.00 60.41 96 PRO A CA 1
ATOM 729 C C . PRO A 1 96 ? 8.722 -11.243 -3.475 1.00 60.41 96 PRO A C 1
ATOM 731 O O . PRO A 1 96 ? 8.849 -10.076 -3.851 1.00 60.41 96 PRO A O 1
ATOM 734 N N . GLY A 1 97 ? 9.462 -11.753 -2.482 1.00 63.75 97 GLY A N 1
ATOM 735 C CA . GLY A 1 97 ? 10.692 -11.143 -1.951 1.00 63.75 97 GLY A CA 1
ATOM 736 C C . GLY A 1 97 ? 10.515 -9.993 -0.948 1.00 63.75 97 GLY A C 1
ATOM 737 O O . GLY A 1 97 ? 9.636 -10.028 -0.102 1.00 63.75 97 GLY A O 1
ATOM 738 N N . ILE A 1 98 ? 11.390 -8.982 -1.053 1.00 57.97 98 ILE A N 1
ATOM 739 C CA . ILE A 1 98 ? 11.605 -7.848 -0.118 1.00 57.97 98 ILE A CA 1
ATOM 740 C C . ILE A 1 98 ? 10.440 -6.830 -0.101 1.00 57.97 98 ILE A C 1
ATOM 742 O O . ILE A 1 98 ? 10.345 -5.967 0.771 1.00 57.97 98 ILE A O 1
ATOM 746 N N . SER A 1 99 ? 9.517 -6.904 -1.063 1.00 67.50 99 SER A N 1
ATOM 747 C CA . SER A 1 99 ? 8.457 -5.897 -1.213 1.00 67.50 99 SER A CA 1
ATOM 748 C C . SER A 1 99 ? 7.476 -5.783 -0.044 1.00 67.50 99 SER A C 1
ATOM 750 O O . SER A 1 99 ? 7.111 -4.650 0.278 1.00 67.50 99 SER A O 1
ATOM 752 N N . PRO A 1 100 ? 6.982 -6.890 0.546 1.00 68.12 100 PRO A N 1
ATOM 753 C CA . PRO A 1 100 ? 6.048 -6.820 1.662 1.00 68.12 100 PRO A CA 1
ATOM 754 C C . PRO A 1 100 ? 6.707 -6.247 2.910 1.00 68.12 100 PRO A C 1
ATOM 756 O O . PRO A 1 100 ? 6.080 -5.447 3.592 1.00 68.12 100 PRO A O 1
ATOM 759 N N . VAL A 1 101 ? 7.980 -6.584 3.133 1.00 67.88 101 VAL A N 1
ATOM 760 C CA . VAL A 1 101 ? 8.804 -6.064 4.230 1.00 67.88 101 VAL A CA 1
ATOM 761 C C . VAL A 1 101 ? 8.918 -4.546 4.138 1.00 67.88 101 VAL A C 1
ATOM 763 O O . VAL A 1 101 ? 8.473 -3.843 5.035 1.00 67.88 101 VAL A O 1
ATOM 766 N N . LEU A 1 102 ? 9.387 -4.014 3.003 1.00 67.56 102 LEU A N 1
ATOM 767 C CA . LEU A 1 102 ? 9.534 -2.564 2.833 1.00 67.56 102 LEU A CA 1
ATOM 768 C C . LEU A 1 102 ? 8.213 -1.809 2.989 1.00 67.56 102 LEU A C 1
ATOM 770 O O . LEU A 1 102 ? 8.184 -0.726 3.565 1.00 67.56 102 LEU A O 1
ATOM 774 N N . LEU A 1 103 ? 7.110 -2.361 2.478 1.00 72.31 103 LEU A N 1
ATOM 775 C CA . LEU A 1 103 ? 5.794 -1.752 2.674 1.00 72.31 103 LEU A CA 1
ATOM 776 C C . LEU A 1 103 ? 5.348 -1.800 4.133 1.00 72.31 103 LEU A C 1
ATOM 778 O O . LEU A 1 103 ? 4.696 -0.868 4.592 1.00 72.31 103 LEU A O 1
ATOM 782 N N . GLN A 1 104 ? 5.701 -2.856 4.858 1.00 73.00 104 GLN A N 1
ATOM 783 C CA . GLN A 1 104 ? 5.417 -2.990 6.278 1.00 73.00 104 GLN A CA 1
ATOM 784 C C . GLN A 1 104 ? 6.267 -2.034 7.128 1.00 73.00 104 GLN A C 1
ATOM 786 O O . GLN A 1 104 ? 5.720 -1.438 8.049 1.00 73.00 104 GLN A O 1
ATOM 791 N N . MET A 1 105 ? 7.540 -1.820 6.778 1.00 70.19 105 MET A N 1
ATOM 792 C CA . MET A 1 105 ? 8.418 -0.829 7.419 1.00 70.19 105 MET A CA 1
ATOM 793 C C . MET A 1 105 ? 7.964 0.608 7.144 1.00 70.19 105 MET A C 1
ATOM 795 O O . MET A 1 105 ? 7.990 1.461 8.021 1.00 70.19 105 MET A O 1
ATOM 799 N N . MET A 1 106 ? 7.528 0.891 5.916 1.00 75.81 106 MET A N 1
ATOM 800 C CA . MET A 1 106 ? 7.102 2.234 5.527 1.00 75.81 106 MET A CA 1
ATOM 801 C C . MET A 1 106 ? 5.699 2.609 6.009 1.00 75.81 106 MET A C 1
ATOM 803 O O . MET A 1 106 ? 5.347 3.788 5.975 1.00 75.81 106 MET A O 1
ATOM 807 N N . ALA A 1 107 ? 4.866 1.631 6.371 1.00 80.62 107 ALA A N 1
ATOM 808 C CA . ALA A 1 107 ? 3.517 1.887 6.850 1.00 80.62 107 ALA A CA 1
ATOM 809 C C . ALA A 1 107 ? 3.573 2.383 8.306 1.00 80.62 107 ALA A C 1
ATOM 811 O O . ALA A 1 107 ? 3.963 1.614 9.188 1.00 80.62 107 ALA A O 1
ATOM 812 N N . PRO A 1 108 ? 3.152 3.631 8.599 1.00 80.06 108 PRO A N 1
ATOM 813 C CA . PRO A 1 108 ? 3.168 4.136 9.964 1.00 80.06 108 PRO A CA 1
ATOM 814 C C . PRO A 1 108 ? 2.316 3.253 10.875 1.00 80.06 108 PRO A C 1
ATOM 816 O O . PRO A 1 108 ? 1.129 3.030 10.616 1.00 80.06 108 PRO A O 1
ATOM 819 N N . ARG A 1 109 ? 2.905 2.763 11.969 1.00 81.38 109 ARG A N 1
ATOM 820 C CA . ARG A 1 109 ? 2.168 1.982 12.964 1.00 81.38 109 ARG A CA 1
ATOM 821 C C . ARG A 1 109 ? 1.372 2.915 13.864 1.00 81.38 109 ARG A C 1
ATOM 823 O O . ARG A 1 109 ? 1.926 3.681 14.650 1.00 81.38 109 ARG A O 1
ATOM 830 N N . ILE A 1 110 ? 0.051 2.817 13.777 1.00 81.75 110 ILE A N 1
ATOM 831 C CA . ILE A 1 110 ? -0.856 3.523 14.676 1.00 81.75 110 ILE A CA 1
ATOM 832 C C . ILE A 1 110 ? -1.207 2.577 15.822 1.00 81.75 110 ILE A C 1
ATOM 834 O O . ILE A 1 110 ? -2.003 1.659 15.660 1.00 81.75 110 ILE A O 1
ATOM 838 N N . GLN A 1 111 ? -0.628 2.811 16.998 1.00 81.31 111 GLN A N 1
ATOM 839 C CA . GLN A 1 111 ? -1.050 2.114 18.211 1.00 81.31 111 GLN A CA 1
ATOM 840 C C . GLN A 1 111 ? -2.276 2.804 18.801 1.00 81.31 111 GLN A C 1
ATOM 842 O O . GLN A 1 111 ? -2.251 4.010 19.065 1.00 81.31 111 GLN A O 1
ATOM 847 N N . CYS A 1 112 ? -3.339 2.044 19.028 1.00 76.75 112 CYS A N 1
ATOM 848 C CA . CYS A 1 112 ? -4.526 2.497 19.741 1.00 76.75 112 CYS A CA 1
ATOM 849 C C . CYS A 1 112 ? -4.664 1.660 21.007 1.00 76.75 112 CYS A C 1
ATOM 851 O O . CYS A 1 112 ? -4.577 0.435 20.956 1.00 76.75 112 CYS A O 1
ATOM 853 N N . LYS A 1 113 ? -4.844 2.311 22.156 1.00 74.19 113 LYS A N 1
ATOM 854 C CA . LYS A 1 113 ? -5.111 1.597 23.406 1.00 74.19 113 LYS A CA 1
ATOM 855 C C . LYS A 1 113 ? -6.609 1.378 23.546 1.00 74.19 113 LYS A C 1
ATOM 857 O O . LYS A 1 113 ? -7.404 2.250 23.200 1.00 74.19 113 LYS A O 1
ATOM 862 N N . TYR A 1 114 ? -6.993 0.247 24.133 1.00 63.94 114 TYR A N 1
ATOM 863 C CA . TYR A 1 114 ? -8.328 0.124 24.705 1.00 63.94 114 TYR A CA 1
ATOM 864 C C . TYR A 1 114 ? -8.514 1.283 25.694 1.00 63.94 114 TYR A C 1
ATOM 866 O O . TYR A 1 114 ? -7.651 1.491 26.546 1.00 63.94 114 TYR A O 1
ATOM 874 N N . ALA A 1 115 ? -9.593 2.052 25.563 1.00 55.06 115 ALA A N 1
ATOM 875 C CA . ALA A 1 115 ? -9.811 3.298 26.307 1.00 55.06 115 ALA A CA 1
ATOM 876 C C . ALA A 1 115 ? -9.086 4.575 25.807 1.00 55.06 115 ALA A C 1
ATOM 878 O O . ALA A 1 115 ? -9.115 5.586 26.509 1.00 55.06 115 ALA A O 1
ATOM 879 N N . ASP A 1 116 ? -8.502 4.593 24.601 1.00 61.06 116 ASP A N 1
ATOM 880 C CA . ASP A 1 116 ? -7.979 5.834 24.006 1.00 61.06 116 ASP A CA 1
ATOM 881 C C . ASP A 1 116 ? -9.117 6.773 23.553 1.00 61.06 116 ASP A C 1
ATOM 883 O O . ASP A 1 116 ? -9.903 6.441 22.672 1.00 61.06 116 ASP A O 1
ATOM 887 N N . MET A 1 117 ? -9.228 7.943 24.190 1.00 50.88 117 MET A N 1
ATOM 888 C CA . MET A 1 117 ? -10.302 8.928 23.966 1.00 50.88 117 MET A CA 1
ATOM 889 C C . MET A 1 117 ? -10.159 9.695 22.646 1.00 50.88 117 MET A C 1
ATOM 891 O O . MET A 1 117 ? -11.086 10.396 22.236 1.00 50.88 117 MET A O 1
ATOM 895 N N . ALA A 1 118 ? -8.992 9.624 22.006 1.00 56.97 118 ALA A N 1
ATOM 896 C CA . ALA A 1 118 ? -8.741 10.340 20.770 1.00 56.97 118 ALA A CA 1
ATOM 897 C C . ALA A 1 118 ? -9.318 9.561 19.584 1.00 56.97 118 ALA A C 1
ATOM 899 O O . ALA A 1 118 ? -8.778 8.529 19.185 1.00 56.97 118 ALA A O 1
ATOM 900 N N . VAL A 1 119 ? -10.379 10.100 18.976 1.00 59.53 119 VAL A N 1
ATOM 901 C CA . VAL A 1 119 ? -10.798 9.676 17.638 1.00 59.53 119 VAL A CA 1
ATOM 902 C C . VAL A 1 119 ? -9.634 9.948 16.695 1.00 59.53 119 VAL A C 1
ATOM 904 O O . VAL A 1 119 ? -9.258 11.100 16.467 1.00 59.53 119 VAL A O 1
ATOM 907 N N . LYS A 1 120 ? -9.030 8.884 16.170 1.00 72.25 120 LYS A N 1
ATOM 908 C CA . LYS A 1 120 ? -8.006 9.009 15.137 1.00 72.25 120 LYS A CA 1
ATOM 909 C C . LYS A 1 120 ? -8.701 9.019 13.792 1.00 72.25 120 LYS A C 1
ATOM 911 O O . LYS A 1 120 ? -9.201 7.993 13.332 1.00 72.25 120 LYS A O 1
ATOM 916 N N . GLU A 1 121 ? -8.752 10.200 13.191 1.00 78.88 121 GLU A N 1
ATOM 917 C CA . GLU A 1 121 ? -9.175 10.339 11.806 1.00 78.88 121 GLU A CA 1
ATOM 918 C C . GLU A 1 121 ? -8.132 9.682 10.905 1.00 78.88 121 GLU A C 1
ATOM 920 O O . GLU A 1 121 ? -6.942 10.003 10.961 1.00 78.88 121 GLU A O 1
ATOM 925 N N . LEU A 1 122 ? -8.587 8.740 10.087 1.00 81.50 122 LEU A N 1
ATOM 926 C CA . LEU A 1 122 ? -7.768 8.151 9.041 1.00 81.50 122 LEU A CA 1
ATOM 927 C C . LEU A 1 122 ? -7.842 9.056 7.801 1.00 81.50 122 LEU A C 1
ATOM 929 O O . LEU A 1 122 ? -8.919 9.591 7.508 1.00 81.50 122 LEU A O 1
ATOM 933 N N . PRO A 1 123 ? -6.734 9.251 7.063 1.00 82.12 123 PRO A N 1
ATOM 934 C CA . PRO A 1 123 ? -6.795 9.888 5.751 1.00 82.12 123 PRO A CA 1
ATOM 935 C C . PRO A 1 123 ? -7.784 9.153 4.835 1.00 82.12 123 PRO A C 1
ATOM 937 O O . PRO A 1 123 ? -7.872 7.925 4.881 1.00 82.12 123 PRO A O 1
ATOM 940 N N . GLU A 1 124 ? -8.520 9.886 3.995 1.00 82.75 124 GLU A N 1
ATOM 941 C CA . GLU A 1 124 ? -9.548 9.304 3.110 1.00 82.75 124 GLU A CA 1
ATOM 942 C C . GLU A 1 124 ? -8.974 8.260 2.136 1.00 82.75 124 GLU A C 1
ATOM 944 O O . GLU A 1 124 ? -9.648 7.303 1.759 1.00 82.75 124 GLU A O 1
ATOM 949 N N . ASP A 1 125 ? -7.710 8.419 1.754 1.00 83.44 125 ASP A N 1
ATOM 950 C CA . ASP A 1 125 ? -6.965 7.553 0.844 1.00 83.44 125 ASP A CA 1
ATOM 951 C C . ASP A 1 125 ? -6.056 6.541 1.562 1.00 83.44 125 ASP A C 1
ATOM 953 O O . ASP A 1 125 ? -5.302 5.813 0.911 1.00 83.44 125 ASP A O 1
ATOM 957 N N . ALA A 1 126 ? -6.117 6.459 2.895 1.00 84.69 126 ALA A N 1
ATOM 958 C CA . ALA A 1 126 ? -5.306 5.512 3.644 1.00 84.69 126 ALA A CA 1
ATOM 959 C C . ALA A 1 126 ? -5.841 4.087 3.498 1.00 84.69 126 ALA A C 1
ATOM 961 O O . ALA A 1 126 ? -7.040 3.837 3.627 1.00 84.69 126 ALA A O 1
ATOM 962 N N . ILE A 1 127 ? -4.920 3.143 3.310 1.00 87.81 127 ILE A N 1
ATOM 963 C CA . ILE A 1 127 ? -5.185 1.715 3.455 1.00 87.81 127 ILE A CA 1
ATOM 964 C C . ILE A 1 127 ? -4.750 1.320 4.862 1.00 87.81 127 ILE A C 1
ATOM 966 O O . ILE A 1 127 ? -3.608 1.566 5.251 1.00 87.81 127 ILE A O 1
ATOM 970 N N . VAL A 1 128 ? -5.647 0.699 5.620 1.00 89.06 128 VAL A N 1
ATOM 971 C CA . VAL A 1 128 ? -5.384 0.314 7.012 1.00 89.06 128 VAL A CA 1
ATOM 972 C C . VAL A 1 128 ? -5.443 -1.194 7.128 1.00 89.06 128 VAL A C 1
ATOM 974 O O . VAL A 1 128 ? -6.390 -1.793 6.634 1.00 89.06 128 VAL A O 1
ATOM 977 N N . MET A 1 129 ? -4.458 -1.799 7.788 1.00 90.56 129 MET A N 1
ATOM 978 C CA . MET A 1 129 ? -4.451 -3.219 8.135 1.00 90.56 129 MET A CA 1
ATOM 979 C C . MET A 1 129 ? -4.426 -3.372 9.647 1.00 90.56 129 MET A C 1
ATOM 981 O O . MET A 1 129 ? -3.636 -2.704 10.317 1.00 90.56 129 MET A O 1
ATOM 985 N N . LEU A 1 130 ? -5.266 -4.260 10.178 1.00 88.94 130 LEU A N 1
ATOM 986 C CA . LEU A 1 130 ? -5.211 -4.583 11.595 1.00 88.94 130 LEU A CA 1
ATOM 987 C C . LEU A 1 130 ? -4.098 -5.598 11.849 1.00 88.94 130 LEU A C 1
ATOM 989 O O . LEU A 1 130 ? -4.132 -6.715 11.334 1.00 88.94 130 LEU A O 1
ATOM 993 N N . VAL A 1 131 ? -3.107 -5.189 12.637 1.00 85.38 131 VAL A N 1
ATOM 994 C CA . VAL A 1 131 ? -1.936 -6.023 12.941 1.00 85.38 131 VAL A CA 1
ATOM 995 C C . VAL A 1 131 ? -2.152 -6.868 14.199 1.00 85.38 131 VAL A C 1
ATOM 997 O O . VAL A 1 131 ? -1.663 -7.987 14.278 1.00 85.38 131 VAL A O 1
ATOM 1000 N N . GLU A 1 132 ? -2.922 -6.367 15.165 1.00 83.44 132 GLU A N 1
ATOM 1001 C CA . GLU A 1 132 ? -3.182 -7.047 16.436 1.00 83.44 132 GLU A CA 1
ATOM 1002 C C . GLU A 1 132 ? -4.565 -6.652 16.985 1.00 83.44 132 GLU A C 1
ATOM 1004 O O . GLU A 1 132 ? -4.967 -5.491 16.882 1.00 83.44 132 GLU A O 1
ATOM 1009 N N . GLY A 1 133 ? -5.281 -7.610 17.584 1.00 88.69 133 GLY A N 1
ATOM 1010 C CA . GLY A 1 133 ? -6.571 -7.390 18.249 1.00 88.69 133 GLY A CA 1
ATOM 1011 C C . GLY A 1 133 ? -7.793 -7.393 17.322 1.00 88.69 133 GLY A C 1
ATOM 1012 O O . GLY A 1 133 ? -7.819 -8.067 16.294 1.00 88.69 133 GLY A O 1
ATOM 1013 N N . GLU A 1 134 ? -8.824 -6.645 17.716 1.00 89.00 134 GLU A N 1
ATOM 1014 C CA . GLU A 1 134 ? -10.036 -6.369 16.931 1.00 89.00 134 GLU A CA 1
ATOM 1015 C C . GLU A 1 134 ? -10.254 -4.851 16.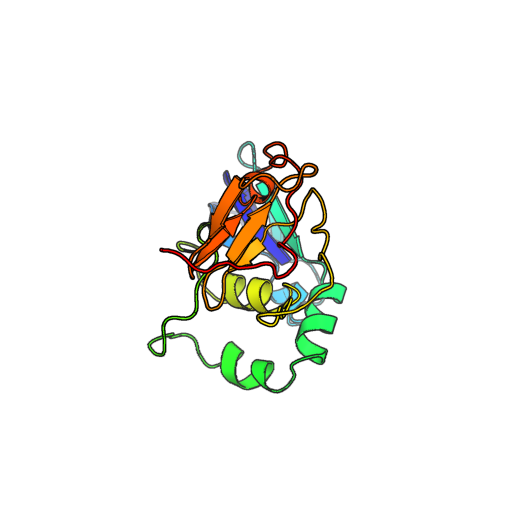895 1.00 89.00 134 GLU A C 1
ATOM 1017 O O . GLU A 1 134 ? -10.034 -4.167 17.899 1.00 89.00 134 GLU A O 1
ATOM 1022 N N . ALA A 1 135 ? -10.690 -4.315 15.754 1.00 88.31 135 ALA A N 1
ATOM 1023 C CA . ALA A 1 135 ? -10.954 -2.888 15.598 1.00 88.31 135 ALA A CA 1
ATOM 1024 C C . ALA A 1 135 ? -12.308 -2.655 14.931 1.00 88.31 135 ALA A C 1
ATOM 1026 O O . ALA A 1 135 ? -12.531 -3.060 13.798 1.00 88.31 135 ALA A O 1
ATOM 1027 N N . LEU A 1 136 ? -13.205 -1.958 15.619 1.00 88.19 136 LEU A N 1
ATOM 1028 C CA . LEU A 1 136 ? -14.424 -1.429 15.018 1.00 88.19 136 LEU A CA 1
ATOM 1029 C C . LEU A 1 136 ? -14.083 -0.167 14.216 1.00 88.19 136 LEU A C 1
ATOM 1031 O O . LEU A 1 136 ? -13.287 0.651 14.664 1.00 88.19 136 LEU A O 1
ATOM 1035 N N . LEU A 1 137 ? -14.699 0.009 13.055 1.00 87.88 137 LEU A N 1
ATOM 1036 C CA . LEU A 1 137 ? -14.665 1.244 12.283 1.00 87.88 137 LEU A CA 1
ATOM 1037 C C . LEU A 1 137 ? -16.038 1.903 12.316 1.00 87.88 137 LEU A C 1
ATOM 1039 O O . LEU A 1 137 ? -17.050 1.241 12.085 1.00 87.88 137 LEU A O 1
ATOM 1043 N N . LEU A 1 138 ? -16.051 3.204 12.587 1.00 88.56 138 LEU A N 1
ATOM 1044 C CA . LEU A 1 138 ? -17.244 4.042 12.595 1.00 88.56 138 LEU A CA 1
ATOM 1045 C C . LEU A 1 138 ? -17.235 5.020 11.420 1.00 88.56 138 LEU A C 1
ATOM 1047 O O . LEU A 1 138 ? -16.166 5.415 10.952 1.00 88.56 138 LEU A O 1
ATOM 1051 N N . ASP A 1 139 ? -18.414 5.439 10.978 1.00 88.81 139 ASP A N 1
ATOM 1052 C CA . ASP A 1 139 ? -18.579 6.523 10.011 1.00 88.81 139 ASP A CA 1
ATOM 1053 C C . ASP A 1 139 ? -18.531 7.913 10.686 1.00 88.81 139 ASP A C 1
ATOM 1055 O O . ASP A 1 139 ? -18.158 8.055 11.855 1.00 88.81 139 ASP A O 1
ATOM 1059 N N . ASP A 1 140 ? -18.894 8.971 9.956 1.00 86.25 140 ASP A N 1
ATOM 1060 C CA . ASP A 1 140 ? -18.967 10.346 10.478 1.00 86.25 140 ASP A CA 1
ATOM 1061 C C . ASP A 1 140 ? -20.140 10.584 11.458 1.00 86.25 140 ASP A C 1
ATOM 1063 O O . ASP A 1 140 ? -20.147 11.591 12.165 1.00 86.25 140 ASP A O 1
ATOM 1067 N N . ASN A 1 141 ? -21.103 9.660 11.538 1.00 88.19 141 ASN A N 1
ATOM 1068 C CA . ASN A 1 141 ? -22.265 9.702 12.433 1.00 88.19 141 ASN A CA 1
ATOM 1069 C C . ASN A 1 141 ? -22.116 8.779 13.657 1.00 88.19 141 ASN A C 1
ATOM 1071 O O . ASN A 1 141 ? -23.080 8.592 14.397 1.00 88.19 141 ASN A O 1
ATOM 1075 N N . ASP A 1 142 ? -20.921 8.219 13.873 1.00 85.75 142 ASP A N 1
ATOM 1076 C CA . ASP A 1 142 ? -20.624 7.211 14.899 1.00 85.75 142 ASP A CA 1
ATOM 1077 C C . ASP A 1 142 ? -21.396 5.885 14.707 1.00 85.75 142 ASP A C 1
ATOM 1079 O O . ASP A 1 142 ? -21.543 5.098 15.645 1.00 85.75 142 ASP A O 1
ATOM 1083 N N . GLU A 1 143 ? -21.865 5.607 13.487 1.00 88.75 143 GLU A N 1
ATOM 1084 C CA . GLU A 1 143 ? -22.483 4.335 13.116 1.00 88.75 143 GLU A CA 1
ATOM 1085 C C . GLU A 1 143 ? -21.417 3.300 12.734 1.00 88.75 143 GLU A C 1
ATOM 1087 O O . GLU A 1 143 ? -20.409 3.613 12.098 1.00 88.75 143 GLU A O 1
ATOM 1092 N N . GLU A 1 144 ? -21.635 2.042 13.124 1.00 90.50 144 GLU A N 1
ATOM 1093 C CA . GLU A 1 144 ? -20.733 0.933 12.806 1.00 90.50 144 GLU A CA 1
ATOM 1094 C C . GLU A 1 144 ? -20.691 0.665 11.295 1.00 90.50 144 GLU A C 1
ATOM 1096 O O . GLU A 1 144 ? -21.691 0.287 10.685 1.00 90.50 144 GLU A O 1
ATOM 1101 N N . LEU A 1 145 ? -19.501 0.810 10.705 1.00 90.12 145 LEU A N 1
ATOM 1102 C CA . LEU A 1 145 ? -19.227 0.421 9.323 1.00 90.12 145 LEU A CA 1
ATOM 1103 C C . LEU A 1 145 ? -18.868 -1.063 9.234 1.00 90.12 145 LEU A C 1
ATOM 1105 O O . LEU A 1 145 ? -19.449 -1.800 8.437 1.00 90.12 145 LEU A O 1
ATOM 1109 N N . CYS A 1 146 ? -17.872 -1.491 10.014 1.00 92.12 146 CYS A N 1
ATOM 1110 C CA . CYS A 1 146 ? -17.435 -2.882 10.098 1.00 92.12 146 CYS A CA 1
ATOM 1111 C C . CYS A 1 146 ? -16.509 -3.124 11.298 1.00 92.12 146 CYS A C 1
ATOM 1113 O O . CYS A 1 146 ? -15.950 -2.189 11.868 1.00 92.12 146 CYS A O 1
ATOM 1115 N N . VAL A 1 147 ? -16.288 -4.398 11.625 1.00 90.75 147 VAL A N 1
ATOM 1116 C CA . VAL A 1 147 ? -15.222 -4.849 12.527 1.00 90.75 147 VAL A CA 1
ATOM 1117 C C . VAL A 1 147 ? -14.114 -5.469 11.687 1.00 90.75 147 VAL A C 1
ATOM 1119 O O . VAL A 1 147 ? -14.384 -6.359 10.887 1.00 90.75 147 VAL A O 1
ATOM 1122 N N . LEU A 1 148 ? -12.889 -4.991 11.873 1.00 91.06 148 LEU A N 1
ATOM 1123 C CA . LEU A 1 148 ? -11.673 -5.599 11.358 1.00 91.06 148 LEU A CA 1
ATOM 1124 C C . LEU A 1 148 ? -11.122 -6.601 12.372 1.00 91.06 148 LEU A C 1
ATOM 1126 O O . LEU A 1 148 ? -11.026 -6.297 13.566 1.00 91.06 148 LEU A O 1
ATOM 1130 N N . VAL A 1 149 ? -10.688 -7.755 11.874 1.00 91.81 149 VAL A N 1
ATOM 1131 C CA . VAL A 1 149 ? -9.847 -8.708 12.614 1.00 91.81 149 VAL A CA 1
ATOM 1132 C C . VAL A 1 149 ? -8.414 -8.721 12.075 1.00 91.81 149 VAL A C 1
ATOM 1134 O O . VAL A 1 149 ? -8.122 -8.144 11.026 1.00 91.81 149 VAL A O 1
ATOM 1137 N N . VAL A 1 150 ? -7.495 -9.347 12.814 1.00 89.19 150 VAL A N 1
ATOM 1138 C CA . VAL A 1 150 ? -6.071 -9.429 12.447 1.00 89.19 150 VAL A CA 1
ATOM 1139 C C . VAL A 1 150 ? -5.893 -9.911 11.001 1.00 89.19 150 VAL A C 1
ATOM 1141 O O . VAL A 1 150 ? -6.423 -10.949 10.608 1.00 89.19 150 VAL A O 1
ATOM 1144 N N . GLY A 1 151 ? -5.133 -9.148 10.210 1.00 87.06 151 GLY A N 1
ATOM 1145 C CA . GLY A 1 151 ? -4.861 -9.416 8.794 1.00 87.06 151 GLY A CA 1
ATOM 1146 C C . GLY A 1 151 ? -5.884 -8.846 7.813 1.00 87.06 151 GLY A C 1
ATOM 1147 O O . GLY A 1 151 ? -5.620 -8.826 6.609 1.00 87.06 151 GLY A O 1
ATOM 1148 N N . GLU A 1 152 ? -7.023 -8.342 8.286 1.00 91.44 152 GLU A N 1
ATOM 1149 C CA . GLU A 1 152 ? -7.973 -7.649 7.423 1.00 91.44 152 GLU A CA 1
ATOM 1150 C C . GLU A 1 152 ? -7.532 -6.220 7.124 1.00 91.44 152 GLU A C 1
ATOM 1152 O O . GLU A 1 152 ? -6.831 -5.567 7.905 1.00 91.44 152 GLU A O 1
ATOM 1157 N N . CYS A 1 153 ? -7.976 -5.728 5.966 1.00 91.50 153 CYS A N 1
ATOM 1158 C CA . CYS A 1 153 ? -7.725 -4.365 5.542 1.00 91.50 153 CYS A CA 1
ATOM 1159 C C . CYS A 1 153 ? -9.011 -3.592 5.292 1.00 91.50 153 CYS A C 1
ATOM 1161 O O . CYS A 1 153 ? -9.934 -4.073 4.633 1.00 91.50 153 CYS A O 1
ATOM 1163 N N . TRP A 1 154 ? -9.004 -2.333 5.708 1.00 91.75 154 TRP A N 1
ATOM 1164 C CA . TRP A 1 154 ? -9.958 -1.336 5.265 1.00 91.75 154 TRP A CA 1
ATOM 1165 C C . TRP A 1 154 ? -9.367 -0.522 4.111 1.00 91.75 154 TRP A C 1
ATOM 1167 O O . TRP A 1 154 ? -8.172 -0.221 4.088 1.00 91.75 154 TRP A O 1
ATOM 1177 N N . ASN A 1 155 ? -10.225 -0.190 3.142 1.00 90.38 155 ASN A N 1
ATOM 1178 C CA . ASN A 1 155 ? -9.901 0.653 1.984 1.00 90.38 155 ASN A CA 1
ATOM 1179 C C . ASN A 1 155 ? -8.782 0.119 1.061 1.00 90.38 155 ASN A C 1
ATOM 1181 O O . ASN A 1 155 ? -8.149 0.879 0.333 1.00 90.38 155 ASN A O 1
ATOM 1185 N N . ALA A 1 156 ? -8.536 -1.197 1.050 1.00 88.00 156 ALA A N 1
ATOM 1186 C CA . ALA A 1 156 ? -7.525 -1.830 0.192 1.00 88.00 156 ALA A CA 1
ATOM 1187 C C . ALA A 1 156 ? -7.772 -1.623 -1.312 1.00 88.00 156 ALA A C 1
ATOM 1189 O O . ALA A 1 156 ? -6.851 -1.735 -2.119 1.00 88.00 156 ALA A O 1
ATOM 1190 N N . GLU A 1 157 ? -9.001 -1.299 -1.700 1.00 84.56 157 GLU A N 1
ATOM 1191 C CA . GLU A 1 157 ? -9.391 -1.015 -3.076 1.00 84.56 157 GLU A CA 1
ATOM 1192 C C . GLU A 1 157 ? -8.742 0.274 -3.615 1.00 84.56 157 GLU A C 1
ATOM 1194 O O . GLU A 1 157 ? -8.485 0.377 -4.818 1.00 84.56 157 GLU A O 1
ATOM 1199 N N . VAL A 1 158 ? -8.373 1.217 -2.741 1.00 82.19 158 VAL A N 1
ATOM 1200 C CA . VAL A 1 158 ? -7.610 2.417 -3.129 1.00 82.19 158 VAL A CA 1
ATOM 1201 C C . VAL A 1 158 ? -6.247 2.039 -3.701 1.00 82.19 158 VAL A C 1
ATOM 1203 O O . VAL A 1 158 ? -5.786 2.667 -4.655 1.00 82.19 158 VAL A O 1
ATOM 1206 N N . ALA A 1 159 ? -5.643 0.946 -3.218 1.00 74.19 159 ALA A N 1
ATOM 1207 C CA . ALA A 1 159 ? -4.386 0.431 -3.760 1.00 74.19 159 ALA A CA 1
ATOM 1208 C C . ALA A 1 159 ? -4.493 0.152 -5.268 1.00 74.19 159 ALA A C 1
ATOM 1210 O O . ALA A 1 159 ? -3.547 0.369 -6.017 1.00 74.19 159 ALA A O 1
ATOM 1211 N N . ILE A 1 160 ? -5.655 -0.308 -5.735 1.00 76.12 160 ILE A N 1
ATOM 1212 C CA . ILE A 1 160 ? -5.899 -0.642 -7.144 1.00 76.12 160 ILE A CA 1
ATOM 1213 C C . ILE A 1 160 ? -6.602 0.487 -7.914 1.00 76.12 160 ILE A C 1
ATOM 1215 O O . ILE A 1 160 ? -7.096 0.257 -9.017 1.00 76.12 160 ILE A O 1
ATOM 1219 N N . GLY A 1 161 ? -6.625 1.706 -7.365 1.00 76.00 161 GLY A N 1
ATOM 1220 C CA . GLY A 1 161 ? -7.169 2.897 -8.021 1.00 76.00 161 GLY A CA 1
ATOM 1221 C C . GLY A 1 161 ? -8.696 2.994 -8.017 1.00 76.00 161 GLY A C 1
ATOM 1222 O O . GLY A 1 161 ? -9.254 3.766 -8.797 1.00 76.00 161 GLY A O 1
ATOM 1223 N N . MET A 1 162 ? -9.385 2.215 -7.178 1.00 83.19 162 MET A N 1
ATOM 1224 C CA . MET A 1 162 ? -10.821 2.399 -6.963 1.00 83.19 162 MET A CA 1
ATOM 1225 C C . MET A 1 162 ? -11.080 3.609 -6.051 1.00 83.19 162 MET A C 1
ATOM 1227 O O . MET A 1 162 ? -10.199 3.986 -5.275 1.00 83.19 162 MET A O 1
ATOM 1231 N N . PRO A 1 163 ? -12.276 4.227 -6.125 1.00 86.12 163 PRO A N 1
ATOM 1232 C CA . PRO A 1 163 ? -12.656 5.287 -5.199 1.00 86.12 163 PRO A CA 1
ATOM 1233 C C . PRO A 1 163 ? -12.552 4.820 -3.738 1.00 86.12 163 PRO A C 1
ATOM 1235 O O . PRO A 1 163 ? -12.863 3.655 -3.467 1.00 86.12 163 PRO A O 1
ATOM 1238 N N . PRO A 1 164 ? -12.150 5.706 -2.809 1.00 87.75 164 PRO A N 1
ATOM 1239 C CA . PRO A 1 164 ? -12.074 5.362 -1.398 1.00 87.75 164 PRO A CA 1
ATOM 1240 C C . PRO A 1 164 ? -13.450 4.996 -0.835 1.00 87.75 164 PRO A C 1
ATOM 1242 O O . PRO A 1 164 ? -14.488 5.493 -1.286 1.00 87.75 164 PRO A O 1
ATOM 1245 N N . LYS A 1 165 ? -13.450 4.116 0.168 1.00 87.25 165 LYS A N 1
ATOM 1246 C CA . LYS A 1 165 ? -14.632 3.816 0.984 1.00 87.25 165 LYS A CA 1
ATOM 1247 C C . LYS A 1 165 ? -15.076 5.068 1.761 1.00 87.25 165 LYS A C 1
ATOM 1249 O O . LYS A 1 165 ? -14.268 5.979 1.945 1.00 87.25 165 LYS A O 1
ATOM 1254 N N . PRO A 1 166 ? -16.342 5.125 2.227 1.00 86.38 166 PRO A N 1
ATOM 1255 C CA . PRO A 1 166 ? -16.801 6.199 3.105 1.00 86.38 166 PRO A CA 1
ATOM 1256 C C . PRO A 1 166 ? -15.842 6.399 4.273 1.00 86.38 166 PRO A C 1
ATOM 1258 O O . PRO A 1 166 ? -15.331 5.414 4.802 1.00 86.38 166 PRO A O 1
ATOM 1261 N N . ARG A 1 167 ? -15.606 7.658 4.652 1.00 84.62 167 ARG A N 1
ATOM 1262 C CA . ARG A 1 167 ? -14.641 8.033 5.687 1.00 84.62 167 ARG A CA 1
ATOM 1263 C C . ARG A 1 167 ? -14.850 7.198 6.952 1.00 84.62 167 ARG A C 1
ATOM 1265 O O . ARG A 1 167 ? -15.969 7.088 7.446 1.00 84.62 167 ARG A O 1
ATOM 1272 N N . ALA A 1 168 ? -13.763 6.608 7.444 1.00 83.75 168 ALA A N 1
ATOM 1273 C CA . ALA A 1 168 ? -13.777 5.776 8.635 1.00 83.75 168 ALA A CA 1
ATOM 1274 C C . ALA A 1 168 ? -12.977 6.419 9.765 1.00 83.75 168 ALA A C 1
ATOM 1276 O O . ALA A 1 168 ? -11.930 7.043 9.558 1.00 83.75 168 ALA A O 1
ATOM 1277 N N . ARG A 1 169 ? -13.471 6.225 10.980 1.00 83.31 169 ARG A N 1
ATOM 1278 C CA . ARG A 1 169 ? -12.850 6.659 12.225 1.00 83.31 169 ARG A CA 1
ATOM 1279 C C . ARG A 1 169 ? -12.759 5.461 13.162 1.00 83.31 169 ARG A C 1
ATOM 1281 O O . ARG A 1 169 ? -13.637 4.601 13.171 1.00 83.31 169 ARG A O 1
ATOM 1288 N N . LEU A 1 170 ? -11.692 5.392 13.950 1.00 78.94 170 LEU A N 1
ATOM 1289 C CA . LEU A 1 170 ? -11.621 4.424 15.045 1.00 78.94 170 LEU A CA 1
ATOM 1290 C C . LEU A 1 170 ? -12.474 4.953 16.210 1.00 78.94 170 LEU A C 1
ATOM 1292 O O . LEU A 1 170 ? -12.359 6.142 16.531 1.00 78.94 170 LEU A O 1
ATOM 1296 N N . PRO A 1 171 ? -13.343 4.124 16.817 1.00 65.75 171 PRO A N 1
ATOM 1297 C CA . PRO A 1 171 ? -14.281 4.566 17.833 1.00 65.75 171 PRO A CA 1
ATOM 1298 C C . PRO A 1 171 ? -13.548 5.141 19.043 1.00 65.75 171 PRO A C 1
ATOM 1300 O O . PRO A 1 171 ? -12.510 4.604 19.446 1.00 65.75 171 PRO A O 1
ATOM 1303 N N . PRO A 1 172 ? -14.117 6.169 19.694 1.00 55.06 172 PRO A N 1
ATOM 1304 C CA . PRO A 1 172 ? -13.766 6.458 21.067 1.00 55.06 172 PRO A CA 1
ATOM 1305 C C . PRO A 1 172 ? -14.282 5.319 21.966 1.00 55.06 172 PRO A C 1
ATOM 1307 O O . PRO A 1 172 ? -15.206 4.580 21.610 1.00 55.06 172 PRO A O 1
ATOM 1310 N N . PRO A 1 173 ? -13.732 5.148 23.169 1.00 48.41 173 PRO A N 1
ATOM 1311 C CA . PRO A 1 173 ? -14.068 4.030 24.017 1.00 48.41 173 PRO A CA 1
ATOM 1312 C C . PRO A 1 173 ? -15.364 4.342 24.744 1.00 48.41 173 PRO A C 1
ATOM 1314 O O . PRO A 1 173 ? -15.385 5.098 25.713 1.00 48.41 173 PRO A O 1
ATOM 1317 N N . ALA A 1 174 ? -16.449 3.720 24.312 1.00 42.25 174 ALA A N 1
ATOM 1318 C CA . ALA A 1 174 ? -17.663 3.665 25.099 1.00 42.25 174 ALA A CA 1
ATOM 1319 C C . ALA A 1 174 ? -18.243 2.255 25.030 1.00 42.25 174 ALA A C 1
ATOM 1321 O O . ALA A 1 174 ? -18.778 1.830 24.013 1.00 42.25 174 ALA A O 1
ATOM 1322 N N . GLY A 1 175 ? -18.118 1.528 26.142 1.00 47.66 175 GLY A N 1
ATOM 1323 C CA . GLY A 1 175 ? -19.080 0.493 26.511 1.00 47.66 175 GLY A CA 1
ATOM 1324 C C . GLY A 1 175 ? -19.301 -0.641 25.512 1.00 47.66 175 GLY A C 1
ATOM 1325 O O . GLY A 1 175 ? -20.435 -1.095 25.399 1.00 47.66 175 GLY A O 1
ATOM 1326 N N . TRP A 1 176 ? -18.252 -1.160 24.863 1.00 47.25 176 TRP A N 1
ATOM 1327 C CA . TRP A 1 176 ? -18.293 -2.487 24.228 1.00 47.25 176 TRP A CA 1
ATOM 1328 C C . TRP A 1 176 ? -18.365 -3.592 25.296 1.00 47.25 176 TRP A C 1
ATOM 1330 O O . TRP A 1 176 ? -17.501 -4.453 25.418 1.00 47.25 176 TRP A O 1
ATOM 1340 N N . ALA A 1 177 ? -19.415 -3.563 26.111 1.00 43.41 177 ALA A N 1
ATOM 1341 C CA . ALA A 1 177 ? -19.934 -4.767 26.716 1.00 43.41 177 ALA A CA 1
ATOM 1342 C C . ALA A 1 177 ? -20.772 -5.435 25.624 1.00 43.41 177 ALA A C 1
ATOM 1344 O O . ALA A 1 177 ? -21.935 -5.082 25.428 1.00 43.41 177 ALA A O 1
ATOM 1345 N N . ARG A 1 178 ? -20.175 -6.365 24.866 1.00 45.41 178 ARG A N 1
ATOM 1346 C CA . ARG A 1 178 ? -21.007 -7.354 24.169 1.00 45.41 178 ARG A CA 1
ATOM 1347 C C . ARG A 1 178 ? -21.841 -8.064 25.256 1.00 45.41 178 ARG A C 1
ATOM 1349 O O . ARG A 1 178 ? -21.249 -8.421 26.279 1.00 45.41 178 ARG A O 1
ATOM 1356 N N . PRO A 1 179 ? -23.172 -8.184 25.104 1.00 45.38 179 PRO A N 1
ATOM 1357 C CA . PRO A 1 179 ? -23.985 -8.975 26.023 1.00 45.38 179 PRO A CA 1
ATOM 1358 C C . PRO A 1 179 ? -23.541 -10.442 26.063 1.00 45.38 179 PRO A C 1
ATOM 1360 O O . PRO A 1 179 ? -22.984 -10.926 25.048 1.00 45.38 179 PRO A O 1
#